Protein AF-A0A3A9USJ9-F1 (afdb_monomer_lite)

Secondary structure (DSSP, 8-state):
----S-SSGGGGGHHHHHHHHHHHHHTHHHHHHHHHHHHHHHHHSS---TTT-HHHHGGGGHHHHHHHHHHHHHHHHHHHHHHHHHHHHHHHH--

Radius of gyration: 20.18 Å; chains: 1; bounding box: 41×18×60 Å

Sequence (95 aa):
MKRLVFKKQKDYWKLPIGIIIIILAALAPLWIGMVGATITEFITGNQCNEGNCFWGVLPWLMMATIPIGAIILVVFLIIALIDFIKIRSNKSVNQ

pLDDT: mean 90.19, std 9.34, range [52.0, 98.25]

Structure (mmCIF, N/CA/C/O backbone):
data_AF-A0A3A9USJ9-F1
#
_entry.id   AF-A0A3A9USJ9-F1
#
loop_
_atom_site.group_PDB
_atom_site.id
_atom_site.type_symbol
_atom_site.label_atom_id
_atom_site.label_alt_id
_atom_site.label_comp_id
_atom_site.label_asym_id
_atom_site.label_entity_id
_atom_site.label_seq_id
_atom_site.pdbx_PDB_ins_code
_atom_site.Cartn_x
_atom_site.Cartn_y
_atom_site.Cartn_z
_atom_site.occupancy
_atom_site.B_iso_or_equiv
_atom_site.auth_seq_id
_atom_site.auth_comp_id
_atom_site.auth_asym_id
_atom_site.auth_atom_id
_atom_site.pdbx_PDB_model_num
ATOM 1 N N . MET A 1 1 ? -14.509 -9.330 22.312 1.00 58.75 1 MET A N 1
ATOM 2 C CA . MET A 1 1 ? -13.741 -8.729 21.195 1.00 58.75 1 MET A CA 1
ATOM 3 C C . MET A 1 1 ? -12.618 -7.839 21.733 1.00 58.75 1 MET A C 1
ATOM 5 O O . MET A 1 1 ? -12.893 -6.911 22.503 1.00 58.75 1 MET A O 1
ATOM 9 N N . LYS A 1 2 ? -11.363 -8.184 21.415 1.00 72.00 2 LYS A N 1
ATOM 10 C CA . LYS A 1 2 ? -10.147 -7.458 21.828 1.00 72.00 2 LYS A CA 1
ATOM 11 C C . LYS A 1 2 ? -10.032 -6.169 21.000 1.00 72.00 2 LYS A C 1
ATOM 13 O O . LYS A 1 2 ? -10.332 -6.208 19.816 1.00 72.00 2 LYS A O 1
ATOM 18 N N . ARG A 1 3 ? -9.639 -5.053 21.623 1.00 73.19 3 ARG A N 1
ATOM 19 C CA . ARG A 1 3 ? -9.408 -3.772 20.924 1.00 73.19 3 ARG A CA 1
ATOM 20 C C . ARG A 1 3 ? -8.149 -3.879 20.067 1.00 73.19 3 ARG A C 1
ATOM 22 O O . ARG A 1 3 ? -7.128 -4.345 20.585 1.00 73.19 3 ARG A O 1
ATOM 29 N N . LEU A 1 4 ? -8.223 -3.476 18.800 1.00 75.38 4 LEU A N 1
ATOM 30 C CA . LEU A 1 4 ? -7.155 -3.691 17.817 1.00 75.38 4 LEU A CA 1
ATOM 31 C C . LEU A 1 4 ? -6.436 -2.390 17.444 1.00 75.38 4 LEU A C 1
ATOM 33 O O . LEU A 1 4 ? -5.208 -2.360 17.468 1.00 75.38 4 LEU A O 1
ATOM 37 N N . VAL A 1 5 ? -7.173 -1.311 17.176 1.00 75.44 5 VAL A N 1
ATOM 38 C CA . VAL A 1 5 ? -6.631 -0.044 16.659 1.00 75.44 5 VAL A CA 1
ATOM 39 C C . VAL A 1 5 ? -6.437 0.973 17.786 1.00 75.44 5 VAL A C 1
ATOM 41 O O . VAL A 1 5 ? -5.346 1.532 17.942 1.00 75.44 5 VAL A O 1
ATOM 44 N N . PHE A 1 6 ? -7.446 1.165 18.643 1.00 83.62 6 PHE A N 1
ATOM 45 C CA . PHE A 1 6 ? -7.375 2.126 19.749 1.00 83.62 6 PHE A CA 1
ATOM 46 C C . PHE A 1 6 ? -7.355 1.408 21.101 1.00 83.62 6 PHE A C 1
ATOM 48 O O . PHE A 1 6 ? -8.334 0.786 21.515 1.00 83.62 6 PHE A O 1
ATOM 55 N N . LYS A 1 7 ? -6.242 1.512 21.839 1.00 76.56 7 LYS A N 1
ATOM 56 C CA . LYS A 1 7 ? -6.147 0.972 23.208 1.00 76.56 7 LYS A CA 1
ATOM 57 C C . LYS A 1 7 ? -6.506 2.039 24.246 1.00 76.56 7 LYS A C 1
ATOM 59 O O . LYS A 1 7 ? -7.130 1.714 25.257 1.00 76.56 7 LYS A O 1
ATOM 64 N N . LYS A 1 8 ? -6.143 3.300 23.988 1.00 78.00 8 LYS A N 1
ATOM 65 C CA . LYS A 1 8 ? -6.408 4.482 24.832 1.00 78.00 8 LYS A CA 1
ATOM 66 C C . LYS A 1 8 ? -6.961 5.641 23.988 1.00 78.00 8 LYS A C 1
ATOM 68 O O . LYS A 1 8 ? -6.733 5.679 22.787 1.00 78.00 8 LYS A O 1
ATOM 73 N N . GLN A 1 9 ? -7.610 6.638 24.610 1.00 72.19 9 GLN A N 1
ATOM 74 C CA . GLN A 1 9 ? -8.092 7.843 23.897 1.00 72.19 9 GLN A CA 1
ATOM 75 C C . GLN A 1 9 ? -6.972 8.602 23.167 1.00 72.19 9 GLN A C 1
ATOM 77 O O . GLN A 1 9 ? -7.203 9.204 22.130 1.00 72.19 9 GLN A O 1
ATOM 82 N N . LYS A 1 10 ? -5.735 8.543 23.668 1.00 79.62 10 LYS A N 1
ATOM 83 C CA . LYS A 1 10 ? -4.584 9.164 23.004 1.00 79.62 10 LYS A CA 1
ATOM 84 C C . LYS A 1 10 ? -4.149 8.449 21.724 1.00 79.62 10 LYS A C 1
ATOM 86 O O . LYS A 1 10 ? -3.261 8.956 21.070 1.00 79.62 10 LYS A O 1
ATOM 91 N N . ASP A 1 11 ? -4.723 7.300 21.363 1.00 86.56 11 ASP A N 1
ATOM 92 C CA . ASP A 1 11 ? -4.321 6.539 20.172 1.00 86.56 11 ASP A CA 1
ATOM 93 C C . ASP A 1 11 ? -5.025 6.988 18.881 1.00 86.56 11 ASP A C 1
ATOM 95 O O . ASP A 1 11 ? -4.757 6.419 17.826 1.00 86.56 11 ASP A O 1
ATOM 99 N N . TYR A 1 12 ? -5.908 7.995 18.922 1.00 84.19 12 TYR A N 1
ATOM 100 C CA . TYR A 1 12 ? -6.677 8.410 17.740 1.00 84.19 12 TYR A CA 1
ATOM 101 C C . TYR A 1 12 ? -5.811 8.894 16.564 1.00 84.19 12 TYR A C 1
ATOM 103 O O . TYR A 1 12 ? -6.229 8.764 15.417 1.00 84.19 12 TYR A O 1
ATOM 111 N N . TRP A 1 13 ? -4.575 9.345 16.812 1.00 86.62 13 TRP A N 1
ATOM 112 C CA . TRP A 1 13 ? -3.602 9.696 15.763 1.00 86.62 13 TRP A CA 1
ATOM 113 C C . TRP A 1 13 ? -3.224 8.517 14.851 1.00 86.62 13 TRP A C 1
ATOM 115 O O . TRP A 1 13 ? -2.765 8.728 13.731 1.00 86.62 13 TRP A O 1
ATOM 125 N N . LYS A 1 14 ? -3.449 7.270 15.285 1.00 90.06 14 LYS A N 1
ATOM 126 C CA . LYS A 1 14 ? -3.198 6.079 14.460 1.00 90.06 14 LYS A CA 1
ATOM 127 C C . LYS A 1 14 ? -4.174 5.957 13.293 1.00 90.06 14 LYS A C 1
ATOM 129 O O . LYS A 1 14 ? -3.860 5.268 12.331 1.00 90.06 14 LYS A O 1
ATOM 134 N N . LEU A 1 15 ? -5.333 6.615 13.364 1.00 93.19 15 LEU A N 1
ATOM 135 C CA . LEU A 1 15 ? -6.324 6.600 12.292 1.00 93.19 15 LEU A CA 1
ATOM 136 C C . LEU A 1 15 ? -5.805 7.274 11.013 1.00 93.19 15 LEU A C 1
ATOM 138 O O . LEU A 1 15 ? -5.709 6.574 10.006 1.00 93.19 15 LEU A O 1
ATOM 142 N N . PRO A 1 16 ? -5.428 8.573 11.018 1.00 94.44 16 PRO A N 1
ATOM 143 C CA . PRO A 1 16 ? -4.921 9.221 9.810 1.00 94.44 16 PRO A CA 1
ATOM 144 C C . PRO A 1 16 ? -3.654 8.539 9.288 1.00 94.44 16 PRO A C 1
ATOM 146 O O . PRO A 1 16 ? -3.509 8.371 8.083 1.00 94.44 16 PRO A O 1
ATOM 149 N N . ILE A 1 17 ? -2.777 8.059 10.174 1.00 95.50 17 ILE A N 1
ATOM 150 C CA . ILE A 1 17 ? -1.572 7.328 9.761 1.00 95.50 17 ILE A CA 1
ATOM 151 C C . ILE A 1 17 ? -1.912 5.996 9.098 1.00 95.50 17 ILE A C 1
ATOM 153 O O . ILE A 1 17 ? -1.349 5.684 8.054 1.00 95.50 17 ILE A O 1
ATOM 157 N N . GLY A 1 18 ? -2.841 5.222 9.661 1.00 95.56 18 GLY A N 1
ATOM 158 C CA . GLY A 1 18 ? -3.289 3.972 9.054 1.00 95.56 18 GLY A CA 1
ATOM 159 C C . GLY A 1 18 ? -3.877 4.197 7.661 1.00 95.56 18 GLY A C 1
ATOM 160 O O . GLY A 1 18 ? -3.524 3.478 6.732 1.00 95.56 18 GLY A O 1
ATOM 161 N N . ILE A 1 19 ? -4.693 5.244 7.494 1.00 96.50 19 ILE A N 1
ATOM 162 C CA . ILE A 1 19 ? -5.258 5.630 6.192 1.00 96.50 19 ILE A CA 1
ATOM 163 C C . ILE A 1 19 ? -4.145 5.968 5.193 1.00 96.50 19 ILE A C 1
ATOM 165 O O . ILE A 1 19 ? -4.145 5.438 4.084 1.00 96.50 19 ILE A O 1
ATOM 169 N N . ILE A 1 20 ? -3.175 6.799 5.589 1.00 97.12 20 ILE A N 1
ATOM 170 C CA . ILE A 1 20 ? -2.043 7.176 4.731 1.00 97.12 20 ILE A CA 1
ATOM 171 C C . ILE A 1 20 ? -1.248 5.937 4.307 1.00 97.12 20 ILE A C 1
ATOM 173 O O . ILE A 1 20 ? -0.957 5.778 3.125 1.00 97.12 20 ILE A O 1
ATOM 177 N N . ILE A 1 21 ? -0.938 5.032 5.240 1.00 96.81 21 ILE A N 1
ATOM 178 C CA . ILE A 1 21 ? -0.192 3.802 4.939 1.00 96.81 21 ILE A CA 1
ATOM 179 C C . ILE A 1 21 ? -0.956 2.930 3.938 1.00 96.81 21 ILE A C 1
ATOM 181 O O . ILE A 1 21 ? -0.355 2.438 2.987 1.00 96.81 21 ILE A O 1
ATOM 185 N N . ILE A 1 22 ? -2.270 2.761 4.117 1.00 97.25 22 ILE A N 1
ATOM 186 C CA . ILE A 1 22 ? -3.099 1.965 3.201 1.00 97.25 22 ILE A CA 1
ATOM 187 C C . ILE A 1 22 ? -3.104 2.584 1.797 1.00 97.25 22 ILE A C 1
ATOM 189 O O . ILE A 1 22 ? -2.933 1.858 0.820 1.00 97.25 22 ILE A O 1
ATOM 193 N N . ILE A 1 23 ? -3.243 3.909 1.684 1.00 96.56 23 ILE A N 1
ATOM 194 C CA . ILE A 1 23 ? -3.223 4.612 0.391 1.00 96.56 23 ILE A CA 1
ATOM 195 C C . ILE A 1 23 ? -1.859 4.466 -0.289 1.00 96.56 23 ILE A C 1
ATOM 197 O O . ILE A 1 23 ? -1.792 4.116 -1.466 1.00 96.56 23 ILE A O 1
ATOM 201 N N . LEU A 1 24 ? -0.768 4.694 0.448 1.00 96.81 24 LEU A N 1
ATOM 202 C CA . LEU A 1 24 ? 0.587 4.557 -0.087 1.00 96.81 24 LEU A CA 1
ATOM 203 C C . LEU A 1 24 ? 0.871 3.124 -0.544 1.00 96.81 24 LEU A C 1
ATOM 205 O O . LEU A 1 24 ? 1.456 2.933 -1.605 1.00 96.81 24 LEU A O 1
ATOM 209 N N . ALA A 1 25 ? 0.417 2.124 0.214 1.00 96.44 25 ALA A N 1
ATOM 210 C CA . ALA A 1 25 ? 0.555 0.720 -0.155 1.00 96.44 25 ALA A CA 1
ATOM 211 C C . ALA A 1 25 ? -0.276 0.365 -1.399 1.00 96.44 25 ALA A C 1
ATOM 213 O O . ALA A 1 25 ? 0.223 -0.314 -2.294 1.00 96.44 25 ALA A O 1
ATOM 214 N N . ALA A 1 26 ? -1.517 0.853 -1.495 1.00 97.00 26 ALA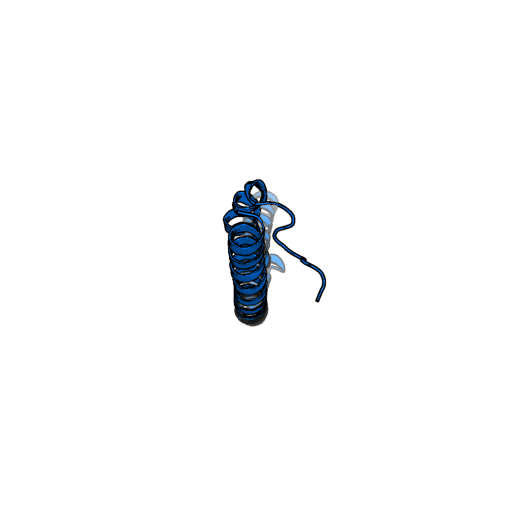 A N 1
ATOM 215 C CA . ALA A 1 26 ? -2.381 0.618 -2.652 1.00 97.00 26 ALA A CA 1
ATOM 216 C C . ALA A 1 26 ? -1.807 1.232 -3.940 1.00 97.00 26 ALA A C 1
ATOM 218 O O . ALA A 1 26 ? -1.929 0.640 -5.013 1.00 97.00 26 ALA A O 1
ATOM 219 N N . LEU A 1 27 ? -1.145 2.386 -3.823 1.00 96.94 27 LEU A N 1
ATOM 220 C CA . LEU A 1 27 ? -0.494 3.093 -4.928 1.00 96.94 27 LEU A CA 1
ATOM 221 C C . LEU A 1 27 ? 0.977 2.698 -5.129 1.00 96.94 27 LEU A C 1
ATOM 223 O O . LEU A 1 27 ? 1.628 3.230 -6.026 1.00 96.94 27 LEU A O 1
ATOM 227 N N . ALA A 1 28 ? 1.523 1.777 -4.332 1.00 96.62 28 ALA A N 1
ATOM 228 C CA . ALA A 1 28 ? 2.936 1.406 -4.398 1.00 96.62 28 ALA A CA 1
ATOM 229 C C . ALA A 1 28 ? 3.409 0.990 -5.807 1.00 96.62 28 ALA A C 1
ATOM 231 O O . ALA A 1 28 ? 4.485 1.443 -6.201 1.00 96.62 28 ALA A O 1
ATOM 232 N N . PRO A 1 29 ? 2.638 0.220 -6.608 1.00 96.56 29 PRO A N 1
ATOM 233 C CA . PRO A 1 29 ? 3.073 -0.146 -7.956 1.00 96.56 29 PRO A CA 1
ATOM 234 C C . PRO A 1 29 ? 3.281 1.054 -8.887 1.00 96.56 29 PRO A C 1
ATOM 236 O O . PRO A 1 29 ? 4.176 1.018 -9.726 1.00 96.56 29 PRO A O 1
ATOM 239 N N . LEU A 1 30 ? 2.509 2.133 -8.710 1.00 96.12 30 LEU A N 1
ATOM 240 C CA . LEU A 1 30 ? 2.685 3.370 -9.470 1.00 96.12 30 LEU A CA 1
ATOM 241 C C . LEU A 1 30 ? 4.003 4.046 -9.118 1.00 96.12 30 LEU A C 1
ATOM 243 O O . LEU A 1 30 ? 4.807 4.324 -9.999 1.00 96.12 30 LEU A O 1
ATOM 247 N N . TRP A 1 31 ? 4.236 4.282 -7.825 1.00 95.12 31 TRP A N 1
ATOM 248 C CA . TRP A 1 31 ? 5.434 4.976 -7.357 1.00 95.12 31 TRP A CA 1
ATOM 249 C C . TRP A 1 31 ? 6.703 4.207 -7.715 1.00 95.12 31 TRP A C 1
ATOM 251 O O . TRP A 1 31 ? 7.654 4.786 -8.231 1.00 95.12 31 TRP A O 1
ATOM 261 N N . ILE A 1 32 ? 6.696 2.893 -7.482 1.00 96.12 32 ILE A N 1
ATOM 262 C CA . ILE A 1 32 ? 7.830 2.020 -7.789 1.00 96.12 32 ILE A CA 1
ATOM 263 C C . ILE A 1 32 ? 8.042 1.937 -9.306 1.00 96.12 32 ILE A C 1
ATOM 265 O O . ILE A 1 32 ? 9.179 2.048 -9.759 1.00 96.12 32 ILE A O 1
ATOM 269 N N . GLY A 1 33 ? 6.966 1.796 -10.088 1.00 95.94 33 GLY A N 1
ATOM 270 C CA . GLY A 1 33 ? 7.028 1.778 -11.549 1.00 95.94 33 GLY A CA 1
ATOM 271 C C . GLY A 1 33 ? 7.605 3.071 -12.120 1.00 95.94 33 GLY A C 1
ATOM 272 O O . GLY A 1 33 ? 8.554 3.025 -12.894 1.00 95.94 33 GLY A O 1
ATOM 273 N N . MET A 1 34 ? 7.115 4.228 -11.669 1.00 94.44 34 MET A N 1
ATOM 274 C CA . MET A 1 34 ? 7.615 5.533 -12.107 1.00 94.44 34 MET A CA 1
ATOM 275 C C . MET A 1 34 ? 9.088 5.740 -11.750 1.00 94.44 34 MET A C 1
ATOM 277 O O . MET A 1 34 ? 9.880 6.107 -12.611 1.00 94.44 34 MET A O 1
ATOM 281 N N . VAL A 1 35 ? 9.477 5.489 -10.496 1.00 96.06 35 VAL A N 1
ATOM 282 C CA . VAL A 1 35 ? 10.868 5.687 -10.056 1.00 96.06 35 VAL A CA 1
ATOM 283 C C . VAL A 1 35 ? 11.814 4.751 -10.806 1.00 96.06 35 VAL A C 1
ATOM 285 O O . VAL A 1 35 ? 12.857 5.190 -11.289 1.00 96.06 35 VAL A O 1
ATOM 288 N N . GLY A 1 36 ? 11.447 3.476 -10.947 1.00 95.25 36 GLY A N 1
ATOM 289 C CA . GLY A 1 36 ? 12.256 2.503 -11.674 1.00 95.25 36 GLY A CA 1
ATOM 290 C C . GLY A 1 36 ? 12.362 2.809 -13.169 1.00 95.25 36 GLY A C 1
ATOM 291 O O . GLY A 1 36 ? 13.444 2.662 -13.744 1.00 95.25 36 GLY A O 1
ATOM 292 N N . ALA A 1 37 ? 11.281 3.301 -13.781 1.00 95.50 37 ALA A N 1
ATOM 293 C CA . ALA A 1 37 ? 11.284 3.751 -15.167 1.00 95.50 37 ALA A CA 1
ATOM 294 C C . ALA A 1 37 ? 12.250 4.922 -15.353 1.00 95.50 37 ALA A C 1
ATOM 296 O O . ALA A 1 37 ? 13.189 4.799 -16.133 1.00 95.50 37 ALA A O 1
ATOM 297 N N . THR A 1 38 ? 12.123 5.985 -14.553 1.00 94.81 38 THR A N 1
ATOM 298 C CA . THR A 1 38 ? 13.008 7.158 -14.617 1.00 94.81 38 THR A CA 1
ATOM 299 C C . THR A 1 38 ? 14.480 6.790 -14.426 1.00 94.81 38 THR A C 1
ATOM 301 O O . THR A 1 38 ? 15.343 7.288 -15.146 1.00 94.81 38 THR A O 1
ATOM 304 N N . ILE A 1 39 ? 14.794 5.896 -13.481 1.00 95.69 39 ILE A N 1
ATOM 305 C CA . ILE A 1 39 ? 16.172 5.424 -13.268 1.00 95.69 39 ILE A CA 1
ATOM 306 C C . ILE A 1 39 ? 16.680 4.664 -14.501 1.00 95.69 39 ILE A C 1
ATOM 308 O O . ILE A 1 39 ? 17.818 4.859 -14.924 1.00 95.69 39 ILE A O 1
ATOM 312 N N . THR A 1 40 ? 15.846 3.812 -15.096 1.00 94.31 40 THR A N 1
ATOM 313 C CA . THR A 1 40 ? 16.217 3.032 -16.284 1.00 94.31 40 THR A CA 1
ATOM 314 C C . THR A 1 40 ? 16.428 3.932 -17.500 1.00 94.31 40 THR A C 1
ATOM 316 O O . THR A 1 40 ? 17.405 3.752 -18.226 1.00 94.31 40 THR A O 1
ATOM 319 N N . GLU A 1 41 ? 15.569 4.932 -17.697 1.00 95.19 41 GLU A N 1
ATOM 320 C CA . GLU A 1 41 ? 15.723 5.939 -18.752 1.00 95.19 41 GLU A CA 1
ATOM 321 C C . GLU A 1 41 ? 17.016 6.733 -18.575 1.00 95.19 41 GLU A C 1
ATOM 323 O O . GLU A 1 41 ? 17.768 6.917 -19.531 1.00 95.19 41 GLU A O 1
ATOM 328 N N . PHE A 1 42 ? 17.323 7.131 -17.339 1.00 95.50 42 PHE A N 1
ATOM 329 C CA . PHE A 1 42 ? 18.545 7.863 -17.022 1.00 95.50 42 PHE A CA 1
ATOM 330 C C . PHE A 1 42 ? 19.816 7.052 -17.317 1.00 95.50 42 PHE A C 1
ATOM 332 O O . PHE A 1 42 ? 20.801 7.606 -17.799 1.00 95.50 42 PHE A O 1
ATOM 339 N N . ILE A 1 43 ? 19.803 5.743 -17.048 1.00 95.62 43 ILE A N 1
ATOM 340 C CA . ILE A 1 43 ? 20.967 4.868 -17.259 1.00 95.62 43 ILE A CA 1
ATOM 341 C C . ILE A 1 43 ? 21.113 4.455 -18.729 1.00 95.62 43 ILE A C 1
ATOM 343 O O . ILE A 1 43 ? 22.228 4.380 -19.239 1.00 95.62 43 ILE A O 1
ATOM 347 N N . THR A 1 44 ? 20.007 4.144 -19.408 1.00 93.12 44 THR A N 1
ATOM 348 C CA . THR A 1 44 ? 20.037 3.552 -20.759 1.00 93.12 44 THR A CA 1
ATOM 349 C C . THR A 1 44 ? 19.915 4.575 -21.883 1.00 93.12 44 THR A C 1
ATOM 351 O O . THR A 1 44 ? 20.244 4.256 -23.023 1.00 93.12 44 THR A O 1
ATOM 354 N N . GLY A 1 45 ? 19.416 5.780 -21.592 1.00 92.56 45 GLY A N 1
ATOM 355 C CA . GLY A 1 45 ? 19.106 6.805 -22.589 1.00 92.56 45 GLY A CA 1
ATOM 356 C C . GLY A 1 45 ? 17.881 6.497 -23.458 1.00 92.56 45 GLY A C 1
ATOM 357 O O . GLY A 1 45 ? 17.542 7.297 -24.326 1.00 92.56 45 GLY A O 1
ATOM 358 N N . ASN A 1 46 ? 17.207 5.363 -23.237 1.00 90.88 46 ASN A N 1
ATOM 359 C CA . ASN A 1 46 ? 16.011 4.960 -23.972 1.00 90.88 46 ASN A CA 1
ATOM 360 C C . ASN A 1 46 ? 14.767 5.156 -23.110 1.00 90.88 46 ASN A C 1
ATOM 362 O O . ASN A 1 46 ? 14.804 4.887 -21.913 1.00 90.88 46 ASN A O 1
ATOM 366 N N . GLN A 1 47 ? 13.652 5.549 -23.730 1.00 91.75 47 GLN A N 1
ATOM 367 C CA . GLN A 1 47 ? 12.367 5.662 -23.037 1.00 91.75 47 GLN A CA 1
ATOM 368 C C . GLN A 1 47 ? 11.881 4.293 -22.541 1.00 91.75 47 GLN A C 1
ATOM 370 O O . GLN A 1 47 ? 11.852 3.323 -23.306 1.00 91.75 47 GLN A O 1
ATOM 375 N N . CYS A 1 48 ? 11.477 4.232 -21.272 1.00 91.62 48 CYS A N 1
ATOM 376 C CA . CYS A 1 48 ? 10.947 3.046 -20.610 1.00 91.62 48 CYS A CA 1
ATOM 377 C C . CYS A 1 48 ? 9.419 3.084 -20.708 1.00 91.62 48 CYS A C 1
ATOM 379 O O . CYS A 1 48 ? 8.749 3.893 -20.068 1.00 91.62 48 CYS A O 1
ATOM 381 N N . ASN A 1 49 ? 8.859 2.191 -21.519 1.00 89.88 49 ASN A N 1
ATOM 382 C CA . ASN A 1 49 ? 7.422 2.033 -21.694 1.00 89.88 49 ASN A CA 1
ATOM 383 C C . ASN A 1 49 ? 6.981 0.589 -21.413 1.00 89.88 49 ASN A C 1
ATOM 385 O O . ASN A 1 49 ? 7.784 -0.302 -21.137 1.00 89.88 49 ASN A O 1
ATOM 389 N N . GLU A 1 50 ? 5.674 0.362 -21.494 1.00 89.94 50 GLU A N 1
ATOM 390 C CA . GLU A 1 50 ? 5.029 -0.924 -21.206 1.00 89.94 50 GLU A CA 1
ATOM 391 C C . GLU A 1 50 ? 5.504 -2.070 -22.116 1.00 89.94 50 GLU A C 1
ATOM 393 O O . GLU A 1 50 ? 5.411 -3.235 -21.741 1.00 89.94 50 GLU A O 1
ATOM 398 N N . GLY A 1 51 ? 6.021 -1.757 -23.309 1.00 89.31 51 GLY A N 1
ATOM 399 C CA . GLY A 1 51 ? 6.443 -2.746 -24.301 1.00 89.31 51 GLY A CA 1
ATOM 400 C C . GLY A 1 51 ? 7.921 -3.130 -24.234 1.00 89.31 51 GLY A C 1
ATOM 401 O O . GLY A 1 51 ? 8.301 -4.154 -24.797 1.00 89.31 51 GLY A O 1
ATOM 402 N N . ASN A 1 52 ? 8.765 -2.331 -23.575 1.00 91.00 52 ASN A N 1
ATOM 403 C CA . ASN A 1 52 ? 10.218 -2.527 -23.581 1.00 91.00 52 ASN A CA 1
ATOM 404 C C . ASN A 1 52 ? 10.863 -2.552 -22.186 1.00 91.00 52 ASN A C 1
ATOM 406 O O . ASN A 1 52 ? 12.067 -2.786 -22.080 1.00 91.00 52 ASN A O 1
ATOM 410 N N . CYS A 1 53 ? 10.093 -2.314 -21.121 1.00 90.50 53 CYS A N 1
ATOM 411 C CA . CYS A 1 53 ? 10.637 -2.090 -19.791 1.00 90.50 53 CYS A CA 1
ATOM 412 C C . CYS A 1 53 ? 9.722 -2.656 -18.698 1.00 90.50 53 CYS A C 1
ATOM 414 O O . CYS A 1 53 ? 8.540 -2.328 -18.610 1.00 90.50 53 CYS A O 1
ATOM 416 N N . PHE A 1 54 ? 10.295 -3.470 -17.804 1.00 92.88 54 PHE A N 1
ATOM 417 C CA . PHE A 1 54 ? 9.563 -4.079 -16.686 1.00 92.88 54 PHE A CA 1
ATOM 418 C C . PHE A 1 54 ? 8.889 -3.037 -15.777 1.00 92.88 54 PHE A C 1
ATOM 420 O O . PHE A 1 54 ? 7.778 -3.243 -15.296 1.00 92.88 54 PHE A O 1
ATOM 427 N N . TRP A 1 55 ? 9.531 -1.888 -15.564 1.00 94.50 55 TRP A N 1
ATOM 428 C CA . TRP A 1 55 ? 8.975 -0.824 -14.729 1.00 94.50 55 TRP A CA 1
ATOM 429 C C . TRP A 1 55 ? 7.730 -0.172 -15.341 1.00 94.50 55 TRP A C 1
ATOM 431 O O . TRP A 1 55 ? 6.849 0.258 -14.599 1.00 94.50 55 TRP A O 1
ATOM 441 N N . GLY A 1 56 ? 7.623 -0.163 -16.674 1.00 91.25 56 GLY A N 1
ATOM 442 C CA . GLY A 1 56 ? 6.484 0.399 -17.399 1.00 91.25 56 GLY A CA 1
ATOM 443 C C . GLY A 1 56 ? 5.185 -0.373 -17.173 1.00 91.25 56 GLY A C 1
ATOM 444 O O . GLY A 1 56 ? 4.118 0.228 -17.165 1.00 91.25 56 GLY A O 1
ATOM 445 N N . VAL A 1 57 ? 5.259 -1.683 -16.910 1.00 95.00 57 VAL A N 1
ATOM 446 C CA . VAL A 1 57 ? 4.067 -2.519 -16.671 1.00 95.00 57 VAL A CA 1
ATOM 447 C C . VAL A 1 57 ? 3.628 -2.562 -15.205 1.00 95.00 57 VAL A C 1
ATOM 449 O O . VAL A 1 57 ? 2.499 -2.947 -14.915 1.00 95.00 57 VAL A O 1
ATOM 452 N N . LEU A 1 58 ? 4.468 -2.143 -14.254 1.00 94.88 58 LEU A N 1
ATOM 453 C CA . LEU A 1 58 ? 4.122 -2.164 -12.824 1.00 94.88 58 LEU A CA 1
ATOM 454 C C . LEU A 1 58 ? 2.839 -1.392 -12.462 1.00 94.88 58 LEU A C 1
ATOM 456 O O . LEU A 1 58 ? 2.062 -1.914 -11.657 1.00 94.88 58 LEU A O 1
ATOM 460 N N . PRO A 1 59 ? 2.546 -0.213 -13.047 1.00 94.69 59 PRO A N 1
ATOM 461 C CA . PRO A 1 59 ? 1.289 0.491 -12.806 1.00 94.69 59 PRO A CA 1
ATOM 462 C C . PRO A 1 59 ? 0.032 -0.335 -13.120 1.00 94.69 59 PRO A C 1
ATOM 464 O O . PRO A 1 59 ? -1.009 -0.087 -12.518 1.00 94.69 59 PRO A O 1
ATOM 467 N N . TRP A 1 60 ? 0.109 -1.365 -13.971 1.00 94.81 60 TRP A N 1
ATOM 468 C CA . TRP A 1 60 ? -1.026 -2.250 -14.260 1.00 94.81 60 TRP A CA 1
ATOM 469 C C . TRP A 1 60 ? -1.474 -3.041 -13.029 1.00 94.81 60 TRP A C 1
ATOM 471 O O . TRP A 1 60 ? -2.661 -3.329 -12.871 1.00 94.81 60 TRP A O 1
ATOM 481 N N . LEU A 1 61 ? -0.558 -3.321 -12.094 1.00 95.75 61 LEU A N 1
ATOM 482 C CA . LEU A 1 61 ? -0.904 -3.961 -10.825 1.00 95.75 61 LEU A CA 1
ATOM 483 C C . LEU A 1 61 ? -1.868 -3.113 -9.986 1.00 95.75 61 LEU A C 1
ATOM 485 O O . LEU A 1 61 ? -2.564 -3.670 -9.138 1.00 95.75 61 LEU A O 1
ATOM 489 N N . MET A 1 62 ? -1.988 -1.805 -10.252 1.00 96.50 62 MET A N 1
ATOM 490 C CA . MET A 1 62 ? -2.996 -0.957 -9.611 1.00 96.50 62 MET A CA 1
ATOM 491 C C . MET A 1 62 ? -4.425 -1.435 -9.844 1.00 96.50 62 MET A C 1
ATOM 493 O O . MET A 1 62 ? -5.270 -1.241 -8.971 1.00 96.50 62 MET A O 1
ATOM 497 N N . MET A 1 63 ? -4.700 -2.114 -10.963 1.00 96.00 63 MET A N 1
ATOM 498 C CA . MET A 1 63 ? -6.013 -2.715 -11.216 1.00 96.00 63 MET A CA 1
ATOM 499 C C . MET A 1 63 ? -6.400 -3.730 -10.134 1.00 96.00 63 MET A C 1
ATOM 501 O O . MET A 1 63 ? -7.584 -3.918 -9.872 1.00 96.00 63 MET A O 1
ATOM 505 N N . ALA A 1 64 ? -5.414 -4.350 -9.479 1.00 96.12 64 ALA A N 1
ATOM 506 C CA . ALA A 1 64 ? -5.620 -5.244 -8.348 1.00 96.12 64 ALA A CA 1
ATOM 507 C C . ALA A 1 64 ? -5.381 -4.546 -6.999 1.00 96.12 64 ALA A C 1
ATOM 509 O O . ALA A 1 64 ? -6.188 -4.690 -6.078 1.00 96.12 64 ALA A O 1
ATOM 510 N N . THR A 1 65 ? -4.301 -3.771 -6.852 1.00 96.44 65 THR A N 1
ATOM 511 C CA . THR A 1 65 ? -3.935 -3.188 -5.550 1.00 96.44 65 THR A CA 1
ATOM 512 C C . THR A 1 65 ? -4.884 -2.083 -5.101 1.00 96.44 65 THR A C 1
ATOM 514 O O . THR A 1 65 ? -5.087 -1.945 -3.896 1.00 96.44 65 THR A O 1
ATOM 517 N N . ILE A 1 66 ? -5.525 -1.344 -6.017 1.00 97.25 66 ILE A N 1
ATOM 518 C CA . ILE A 1 66 ? -6.527 -0.329 -5.657 1.00 97.25 66 ILE A CA 1
ATOM 519 C C . ILE A 1 66 ? -7.788 -0.981 -5.064 1.00 97.25 66 ILE A C 1
ATOM 521 O O . ILE A 1 66 ? -8.139 -0.617 -3.940 1.00 97.25 66 ILE A O 1
ATOM 525 N N . PRO A 1 67 ? -8.455 -1.960 -5.717 1.00 97.69 67 PRO A N 1
ATOM 526 C CA . PRO A 1 67 ? -9.595 -2.652 -5.109 1.00 97.69 67 PRO A CA 1
ATOM 527 C C . PRO A 1 67 ? -9.258 -3.318 -3.773 1.00 97.69 67 PRO A C 1
ATOM 529 O O . PRO A 1 67 ? -10.011 -3.186 -2.808 1.00 97.69 67 PRO A O 1
ATOM 532 N N . ILE A 1 68 ? -8.104 -3.988 -3.686 1.00 97.88 68 ILE A N 1
ATOM 533 C CA . ILE A 1 68 ? -7.652 -4.627 -2.443 1.00 97.88 68 ILE A CA 1
ATOM 534 C C . ILE A 1 68 ? -7.432 -3.571 -1.352 1.00 97.88 68 ILE A C 1
ATOM 536 O O . ILE A 1 68 ? -7.918 -3.727 -0.231 1.00 97.88 68 ILE A O 1
ATOM 540 N N . GLY A 1 69 ? -6.759 -2.468 -1.681 1.00 97.56 69 GLY A N 1
ATOM 541 C CA . GLY A 1 69 ? -6.546 -1.342 -0.777 1.00 97.56 69 GLY A CA 1
ATOM 542 C C . GLY A 1 69 ? -7.856 -0.716 -0.296 1.00 97.56 69 GLY A C 1
ATOM 543 O O . GLY A 1 69 ? -7.991 -0.429 0.891 1.00 97.56 69 GLY A O 1
ATOM 544 N N . ALA A 1 70 ? -8.849 -0.574 -1.178 1.00 97.56 70 ALA A N 1
ATOM 545 C CA . ALA A 1 70 ? -10.174 -0.068 -0.829 1.00 97.56 70 ALA A CA 1
ATOM 546 C C . ALA A 1 70 ? -10.902 -0.993 0.160 1.00 97.56 70 ALA A C 1
ATOM 548 O O . ALA A 1 70 ? -11.457 -0.518 1.151 1.00 97.56 70 ALA A O 1
ATOM 549 N N . ILE A 1 71 ? -10.844 -2.314 -0.049 1.00 98.25 71 ILE A N 1
ATOM 550 C CA . ILE A 1 71 ? -11.413 -3.297 0.886 1.00 98.25 71 ILE A CA 1
ATOM 551 C C . ILE A 1 71 ? -10.716 -3.201 2.249 1.00 98.25 71 ILE A C 1
ATOM 553 O O . ILE A 1 71 ? -11.384 -3.118 3.281 1.00 98.25 71 ILE A O 1
ATOM 557 N N . ILE A 1 72 ? -9.380 -3.158 2.263 1.00 97.75 72 ILE A N 1
ATOM 558 C CA . ILE A 1 72 ? -8.592 -3.013 3.495 1.00 97.75 72 ILE A CA 1
ATOM 559 C C . ILE A 1 72 ? -8.955 -1.711 4.220 1.00 97.75 72 ILE A C 1
ATOM 561 O O . ILE A 1 72 ? -9.123 -1.722 5.440 1.00 97.75 72 ILE A O 1
ATOM 565 N N . LEU A 1 73 ? -9.128 -0.607 3.488 1.00 97.31 73 LEU A N 1
ATOM 566 C CA . LEU A 1 73 ? -9.523 0.683 4.049 1.00 97.31 73 LEU A CA 1
ATOM 567 C C . LEU A 1 73 ? -10.896 0.607 4.722 1.00 97.31 73 LEU A C 1
ATOM 569 O O . LEU A 1 73 ? -11.042 1.051 5.860 1.00 97.31 73 LEU A O 1
ATOM 573 N N . VAL A 1 74 ? -11.887 0.004 4.063 1.00 97.81 74 VAL A N 1
ATOM 574 C CA . VAL A 1 74 ? -13.231 -0.177 4.633 1.00 97.81 74 VAL A CA 1
ATOM 575 C C . VAL A 1 74 ? -13.173 -1.020 5.907 1.00 97.81 74 VAL A C 1
ATOM 577 O O . VAL A 1 74 ? -13.713 -0.613 6.936 1.00 97.81 74 VAL A O 1
ATOM 580 N N . VAL A 1 75 ? -12.470 -2.156 5.880 1.00 96.75 75 VAL A N 1
ATOM 581 C CA . VAL A 1 75 ? -12.307 -3.020 7.060 1.00 96.75 75 VAL A CA 1
ATOM 582 C C . VAL A 1 75 ? -11.619 -2.266 8.201 1.00 96.75 75 VAL A C 1
ATOM 584 O O . VAL A 1 75 ? -12.076 -2.323 9.345 1.00 96.75 75 VAL A O 1
ATOM 587 N N . PHE A 1 76 ? -10.561 -1.511 7.902 1.00 95.81 76 PHE A N 1
ATOM 588 C CA . PHE A 1 76 ? -9.848 -0.699 8.886 1.00 95.81 76 PHE A CA 1
ATOM 589 C C . PHE A 1 76 ? -10.756 0.358 9.529 1.00 95.81 76 PHE A C 1
ATOM 591 O O . PHE A 1 76 ? -10.762 0.493 10.755 1.00 95.81 76 PHE A O 1
ATOM 598 N N . LEU A 1 77 ? -11.565 1.062 8.730 1.00 95.44 77 LEU A N 1
ATOM 599 C CA . LEU A 1 77 ? -12.516 2.061 9.222 1.00 95.44 77 LEU A CA 1
ATOM 600 C C . LEU A 1 77 ? -13.605 1.440 10.104 1.00 95.44 77 LEU A C 1
ATOM 602 O O . LEU A 1 77 ? -13.920 1.999 11.154 1.00 95.44 77 LEU A O 1
ATOM 606 N N . ILE A 1 78 ? -14.137 0.271 9.732 1.00 95.44 78 ILE A N 1
ATOM 607 C CA . ILE A 1 78 ? -15.125 -0.455 10.545 1.00 95.44 78 ILE A CA 1
ATOM 608 C C 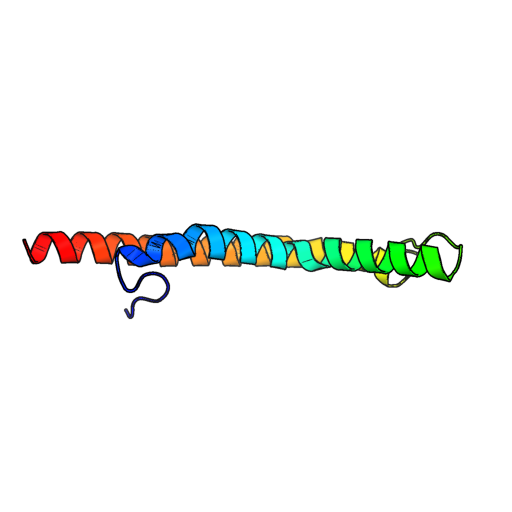. ILE A 1 78 ? -14.525 -0.831 11.904 1.00 95.44 78 ILE A C 1
ATOM 610 O O . ILE A 1 78 ? -15.130 -0.558 12.943 1.00 95.44 78 ILE A O 1
ATOM 614 N N . ILE A 1 79 ? -13.317 -1.406 11.923 1.00 93.25 79 ILE A N 1
ATOM 615 C CA . ILE A 1 79 ? -12.635 -1.778 13.173 1.00 93.25 79 ILE A CA 1
ATOM 616 C C . ILE A 1 79 ? -12.377 -0.535 14.033 1.00 93.25 79 ILE A C 1
ATOM 618 O O . ILE A 1 79 ? -12.643 -0.550 15.237 1.00 93.25 79 ILE A O 1
ATOM 622 N N . ALA A 1 80 ? -11.898 0.553 13.425 1.00 92.00 80 ALA A N 1
ATOM 623 C CA . ALA A 1 80 ? -11.650 1.806 14.124 1.00 92.00 80 ALA A CA 1
ATOM 624 C C . ALA A 1 80 ? -12.938 2.390 14.729 1.00 92.00 80 ALA A C 1
ATOM 626 O O . ALA A 1 80 ? -12.928 2.834 15.879 1.00 92.00 80 ALA A O 1
ATOM 627 N N . LEU A 1 81 ? -14.057 2.342 14.002 1.00 91.81 81 LEU A N 1
ATOM 628 C CA . LEU A 1 81 ? -15.356 2.807 14.487 1.00 91.81 81 LEU A CA 1
ATOM 629 C C . LEU A 1 81 ? -15.846 1.979 15.685 1.00 91.81 81 LEU A C 1
ATOM 631 O O . LEU A 1 81 ? -16.270 2.548 16.692 1.00 91.81 81 LEU A O 1
ATOM 635 N N . ILE A 1 82 ? -15.736 0.648 15.613 1.00 91.12 82 ILE A N 1
ATOM 636 C CA . ILE A 1 82 ? -16.098 -0.255 16.718 1.00 91.12 82 ILE A CA 1
ATOM 637 C C . ILE A 1 82 ? -15.257 0.057 17.964 1.00 91.12 82 ILE A C 1
ATOM 639 O O . ILE A 1 82 ? -15.800 0.196 19.066 1.00 91.12 82 ILE A O 1
ATOM 643 N N . ASP A 1 83 ? -13.939 0.209 17.803 1.00 89.38 83 ASP A N 1
ATOM 644 C CA . ASP A 1 83 ? -13.038 0.547 18.907 1.00 89.38 83 ASP A CA 1
ATOM 645 C C . ASP A 1 83 ? -13.358 1.931 19.501 1.00 89.38 83 ASP A C 1
ATOM 647 O O . ASP A 1 83 ? -13.335 2.098 20.725 1.00 89.38 83 ASP A O 1
ATOM 651 N N . PHE A 1 84 ? -13.721 2.906 18.661 1.00 88.56 84 PHE A N 1
ATOM 652 C CA . PHE A 1 84 ? -14.119 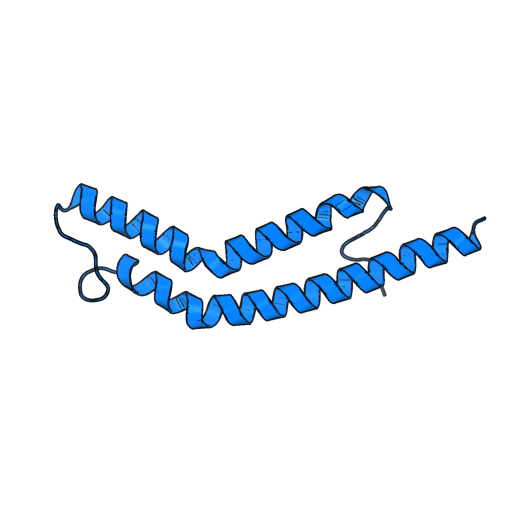4.246 19.092 1.00 88.56 84 PHE A CA 1
ATOM 653 C C . PHE A 1 84 ? -15.399 4.228 19.943 1.00 88.56 84 PHE A C 1
ATOM 655 O O . PHE A 1 84 ? -15.408 4.768 21.056 1.00 88.56 84 PHE A O 1
ATOM 662 N N . ILE A 1 85 ? -16.458 3.558 19.470 1.00 88.81 85 ILE A N 1
ATOM 663 C CA . ILE A 1 85 ? -17.731 3.419 20.201 1.00 88.81 85 ILE A CA 1
ATOM 664 C C . ILE A 1 85 ? -17.488 2.748 21.559 1.00 88.81 85 ILE A C 1
ATOM 666 O O . I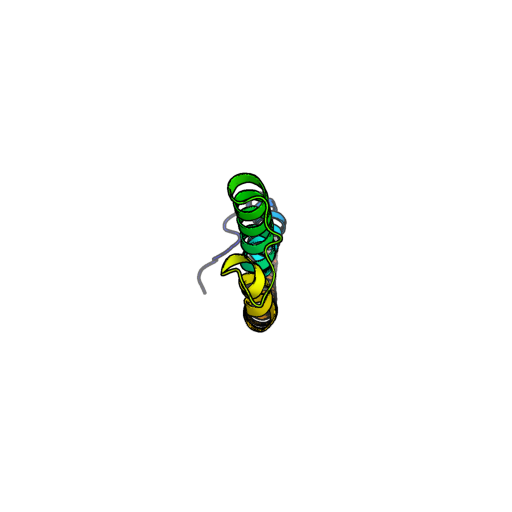LE A 1 85 ? -17.972 3.221 22.591 1.00 88.81 85 ILE A O 1
ATOM 670 N N . LYS A 1 86 ? -16.670 1.689 21.584 1.00 86.75 86 LYS A N 1
ATOM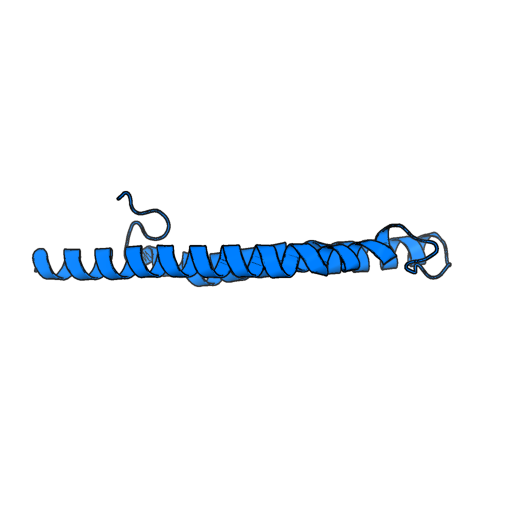 671 C CA . LYS A 1 86 ? -16.359 0.941 22.806 1.00 86.75 86 LYS A CA 1
ATOM 672 C C . LYS A 1 86 ? -15.588 1.771 23.836 1.00 86.75 86 LYS A C 1
ATOM 674 O O . LYS A 1 86 ? -15.855 1.660 25.032 1.00 86.75 86 LYS A O 1
ATOM 679 N N . ILE A 1 87 ? -14.644 2.610 23.402 1.00 85.69 87 ILE A N 1
ATOM 680 C CA . ILE A 1 87 ? -13.921 3.521 24.304 1.00 85.69 87 ILE A CA 1
ATOM 681 C C . ILE A 1 87 ? -14.870 4.566 24.898 1.00 85.69 87 ILE A C 1
ATOM 683 O O . ILE A 1 87 ? -14.773 4.860 26.090 1.00 85.69 87 ILE A O 1
ATOM 687 N N . ARG A 1 88 ? -15.787 5.113 24.092 1.00 84.12 88 ARG A N 1
ATOM 688 C CA . ARG A 1 88 ? -16.751 6.118 24.555 1.00 84.12 88 ARG A CA 1
ATOM 689 C C . ARG A 1 88 ? -17.743 5.536 25.566 1.00 84.12 88 ARG A C 1
ATOM 691 O O . ARG A 1 88 ? -17.921 6.131 26.623 1.00 84.12 88 ARG A O 1
ATOM 698 N N . SER A 1 89 ? -18.306 4.360 25.283 1.00 82.56 89 SER A N 1
ATOM 699 C CA . SER A 1 89 ? -19.237 3.660 26.181 1.00 82.56 89 SER A CA 1
ATOM 700 C C . SER A 1 89 ? -18.597 3.286 27.526 1.00 82.56 89 SER A C 1
ATOM 702 O O . SER A 1 89 ? -19.212 3.445 28.572 1.00 82.56 89 SER A O 1
ATOM 704 N N . ASN A 1 90 ? -17.328 2.866 27.542 1.00 79.69 90 ASN A N 1
ATOM 705 C CA . ASN A 1 90 ? -16.661 2.515 28.801 1.00 79.69 90 ASN A CA 1
ATOM 706 C C . ASN A 1 90 ? -16.293 3.748 29.655 1.00 79.69 90 ASN A C 1
ATOM 708 O O . ASN A 1 90 ? -16.099 3.640 30.864 1.00 79.69 90 ASN A O 1
ATOM 712 N N . LYS A 1 91 ? -16.184 4.931 29.035 1.00 73.81 91 LYS A N 1
ATOM 713 C CA . LYS A 1 91 ? -15.968 6.189 29.761 1.00 73.81 91 LYS A CA 1
ATOM 714 C C . LYS A 1 91 ? -17.244 6.663 30.462 1.00 73.81 91 LYS A C 1
ATOM 716 O O . LYS A 1 91 ? -17.136 7.167 31.568 1.00 73.81 91 LYS A O 1
ATOM 721 N N . SER A 1 92 ? -18.420 6.464 29.859 1.00 71.31 92 SER A N 1
ATOM 722 C CA . SER A 1 92 ? -19.701 6.850 30.470 1.00 71.31 92 SER A CA 1
ATOM 723 C C . SER A 1 92 ? -20.132 5.959 31.637 1.00 71.31 92 SER A C 1
ATOM 725 O O . SER A 1 92 ? -20.954 6.391 32.424 1.00 71.31 92 SER A O 1
ATOM 727 N N . VAL A 1 93 ? -19.613 4.731 31.744 1.00 72.81 93 VAL A N 1
ATOM 728 C CA . VAL A 1 93 ? -19.910 3.811 32.865 1.00 72.81 93 VAL A CA 1
ATOM 729 C C . VAL A 1 93 ? -19.016 4.066 34.089 1.00 72.81 93 VAL A C 1
ATOM 731 O O . VAL A 1 93 ? -19.389 3.709 35.197 1.00 72.81 93 VAL A O 1
ATOM 734 N N . ASN A 1 94 ? -17.832 4.661 33.900 1.00 61.38 94 ASN A N 1
ATOM 735 C CA . ASN A 1 94 ? -16.865 4.935 34.976 1.00 61.38 94 ASN A CA 1
ATOM 736 C C . ASN A 1 94 ? -16.874 6.407 35.448 1.00 61.38 94 ASN A C 1
ATOM 738 O O . ASN A 1 94 ? -15.963 6.807 36.174 1.00 61.38 94 ASN A O 1
ATOM 742 N N . GLN A 1 95 ? -17.834 7.215 34.986 1.00 52.00 95 GLN A N 1
ATOM 743 C CA . GLN A 1 95 ? -18.167 8.526 35.559 1.00 52.00 95 GLN A CA 1
ATOM 744 C C . GLN A 1 95 ? -19.396 8.380 36.445 1.00 52.00 95 GLN A C 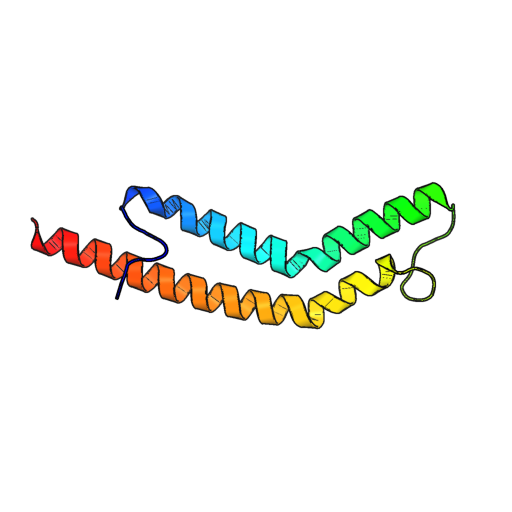1
ATOM 746 O O . GLN A 1 95 ? -19.430 9.094 37.467 1.00 52.00 95 GLN A O 1
#

Foldseek 3Di:
DDQDQDPDPVSPVSLVVVLVVLVCQLCVLVVQLVVQQVVCCVVPVDHAAPVHHPSNCSRVCSVVSVVVSVVVNVVSVVSVVVNVVVNVVVVVVVD